Protein AF-A0A482WGZ8-F1 (afdb_monomer)

Sequence (82 aa):
MGPNAYIELLCFSCTVSSRCDVSNREEVLALAARVRAEVGDVTMLVNNAGIMPCRPLPNHKPEEIRKIFDVNVLAHFWIIID

pLDDT: mean 81.87, std 15.05, range [35.28, 95.5]

Radius of gyration: 14.25 Å; Cα contacts (8 Å, |Δi|>4): 106; chains: 1; bounding box: 29×21×42 Å

Organism: Laodelphax striatellus (NCBI:txid195883)

InterPro domains:
  IPR002347 Short-chain dehydrogenase/reductase SDR [PF00106] (18-79)
  IPR036291 NAD(P)-binding domain superfamily [SSF51735] (19-79)

Foldseek 3Di:
DDPWFWKWFDDPVDTDTDTFDLLDLVRLVVVVVVCCVVPNDTPDIDRPWADDDDDPPVPDDPVNVVSRCSTVPVSVCSNPVD

Secondary structure (DSSP, 8-state):
--S--EEEEEETTEEEEEE--TT-HHHHHHHHHHHHHHH-S--EEEE-------S-GGG--HHHHHHHHIIIIIHHHHHH--

Mean predicted aligned error: 5.77 Å

Nearest PDB structures (foldseek):
  4bmn-assembly1_A  TM=9.116E-01  e=2.401E-03  Ralstonia sp. DSMZ 6428
  4bmn-assembly1_D  TM=9.015E-01  e=2.401E-03  Ralstonia sp. DSMZ 6428
  3op4-assembly1_A  TM=9.335E-01  e=3.500E-03  Vibrio cholerae O1 biovar El Tor str. N16961
  4bmn-assembly1_B  TM=9.046E-01  e=2.557E-03  Ralstonia sp. DSMZ 6428
  5ovj-assembly1_A  TM=9.134E-01  e=6.987E-03  Mycolicibacterium smegmatis MC2 155

Solvent-accessible surface area (backbone atoms only — not comparable to full-atom values): 5041 Å² total; per-residue (Å²): 133,75,97,71,39,43,45,42,43,34,38,99,89,50,79,51,79,52,85,41,58,50,60,40,56,67,52,45,49,54,49,51,56,49,47,38,73,74,72,41,81,74,80,41,78,45,84,71,37,72,71,79,88,90,70,61,77,91,76,58,52,73,68,57,56,50,50,37,44,33,34,61,49,50,24,64,52,59,73,67,79,115

Structure (mmCIF, N/CA/C/O backbone):
data_AF-A0A482WGZ8-F1
#
_entry.id   AF-A0A482WGZ8-F1
#
loop_
_atom_site.group_PDB
_atom_site.id
_atom_site.type_symbol
_atom_site.label_atom_id
_atom_site.label_alt_id
_at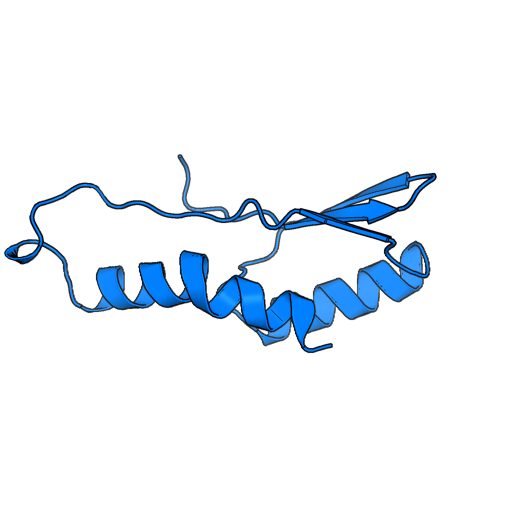om_site.label_comp_id
_atom_site.label_asym_id
_atom_site.label_entity_id
_atom_site.label_seq_id
_atom_site.pdbx_PDB_ins_code
_atom_site.Cartn_x
_atom_site.Cartn_y
_atom_site.Cartn_z
_atom_site.occupancy
_atom_site.B_iso_or_equiv
_atom_site.auth_seq_id
_atom_site.auth_comp_id
_atom_site.auth_asym_id
_atom_site.auth_atom_id
_atom_site.pdbx_PDB_model_num
ATOM 1 N N . MET A 1 1 ? 13.240 12.142 -1.469 1.00 35.28 1 MET A N 1
ATOM 2 C CA . MET A 1 1 ? 12.278 11.546 -0.518 1.00 35.28 1 MET A CA 1
ATOM 3 C C . MET A 1 1 ? 12.711 10.109 -0.279 1.00 35.28 1 MET A C 1
ATOM 5 O O . MET A 1 1 ? 13.071 9.450 -1.246 1.00 35.28 1 MET A O 1
ATOM 9 N N . GLY A 1 2 ? 12.843 9.693 0.983 1.00 40.59 2 GLY A N 1
ATOM 10 C CA . GLY A 1 2 ? 13.411 8.389 1.353 1.00 40.59 2 GLY A CA 1
ATOM 11 C C . GLY A 1 2 ? 12.492 7.202 1.021 1.00 40.59 2 GLY A C 1
ATOM 12 O O . GLY A 1 2 ? 11.341 7.412 0.658 1.00 40.59 2 GLY A O 1
ATOM 13 N N . PRO A 1 3 ? 12.976 5.957 1.169 1.00 42.22 3 PRO A N 1
ATOM 14 C CA . PRO A 1 3 ? 12.245 4.734 0.810 1.00 42.22 3 PRO A CA 1
ATOM 15 C C . PRO A 1 3 ? 11.101 4.368 1.773 1.00 42.22 3 PRO A C 1
ATOM 17 O O . PRO A 1 3 ? 10.497 3.310 1.629 1.00 42.22 3 PRO A O 1
ATOM 20 N N . ASN A 1 4 ? 10.8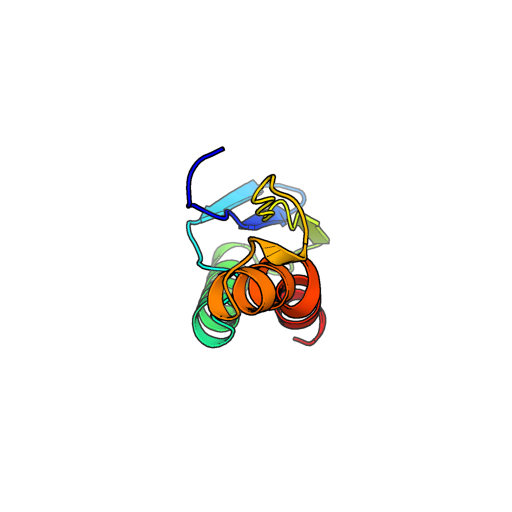23 5.202 2.775 1.00 41.81 4 ASN A N 1
ATOM 21 C CA . ASN A 1 4 ? 9.844 4.903 3.810 1.00 41.81 4 ASN A CA 1
ATOM 22 C C . ASN A 1 4 ? 8.513 5.574 3.463 1.00 41.81 4 ASN A C 1
ATOM 24 O O . ASN A 1 4 ? 8.398 6.796 3.526 1.00 41.81 4 ASN A O 1
ATOM 28 N N . ALA A 1 5 ? 7.533 4.756 3.092 1.00 52.22 5 ALA A N 1
ATOM 29 C CA . ALA A 1 5 ? 6.128 5.124 3.093 1.00 52.22 5 ALA A CA 1
ATOM 30 C C . ALA A 1 5 ? 5.622 5.195 4.543 1.00 52.22 5 ALA A C 1
ATOM 32 O O . ALA A 1 5 ? 6.025 4.391 5.387 1.00 52.22 5 ALA A O 1
ATOM 33 N N . TYR A 1 6 ? 4.761 6.164 4.833 1.00 55.84 6 TYR A N 1
ATOM 34 C CA . TYR A 1 6 ? 4.115 6.314 6.133 1.00 55.84 6 TYR A CA 1
ATOM 35 C C . TYR A 1 6 ? 2.607 6.390 5.907 1.00 55.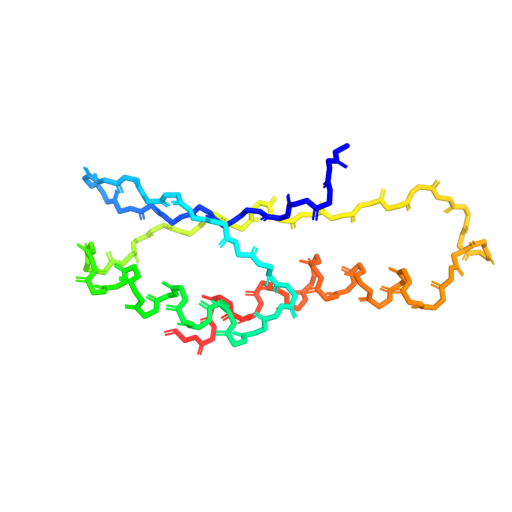84 6 TYR A C 1
ATOM 37 O O . TYR A 1 6 ? 2.157 7.072 4.984 1.00 55.84 6 TYR A O 1
ATOM 45 N N . ILE A 1 7 ? 1.845 5.682 6.740 1.00 59.94 7 ILE A N 1
ATOM 46 C CA . ILE A 1 7 ? 0.391 5.827 6.823 1.00 59.94 7 ILE A CA 1
ATOM 47 C C . ILE A 1 7 ? 0.105 6.656 8.069 1.00 59.94 7 ILE A C 1
ATOM 49 O O . ILE A 1 7 ? 0.583 6.325 9.158 1.00 59.94 7 ILE A O 1
ATOM 53 N N . GLU A 1 8 ? -0.685 7.713 7.912 1.00 56.59 8 GLU A N 1
ATOM 54 C CA . GLU A 1 8 ? -1.202 8.490 9.034 1.00 56.59 8 GLU A CA 1
ATOM 55 C C . GLU A 1 8 ? -2.706 8.240 9.158 1.00 56.59 8 GLU A C 1
ATOM 57 O O . GLU A 1 8 ? -3.481 8.456 8.223 1.00 56.59 8 GLU A O 1
ATOM 62 N N . LEU A 1 9 ? -3.111 7.743 10.327 1.00 59.12 9 LEU A N 1
ATOM 63 C CA . LEU A 1 9 ? -4.506 7.495 10.674 1.00 59.12 9 LEU A CA 1
ATOM 64 C C . LEU A 1 9 ? -4.913 8.518 11.736 1.00 59.12 9 LEU A C 1
ATOM 66 O O . LEU A 1 9 ? -4.251 8.675 12.767 1.00 59.12 9 LEU A O 1
ATOM 70 N N . LEU A 1 10 ? -5.993 9.247 11.462 1.00 55.16 10 LEU A N 1
ATOM 71 C CA . LEU A 1 10 ? -6.474 10.341 12.296 1.00 55.16 10 LEU A CA 1
ATOM 72 C C . LEU A 1 10 ? -7.846 9.989 12.884 1.00 55.16 10 LEU A C 1
ATOM 74 O O . LEU A 1 10 ? -8.789 9.652 12.167 1.00 55.16 10 LEU A O 1
ATOM 78 N N . CYS A 1 11 ? -7.958 10.114 14.205 1.00 55.03 11 CYS A N 1
ATOM 79 C CA . CYS A 1 11 ? -9.221 10.117 14.937 1.00 55.03 11 CYS A CA 1
ATOM 80 C C . CYS A 1 11 ? -9.484 11.535 15.476 1.00 55.03 11 CYS A C 1
ATOM 82 O O . CYS A 1 11 ? -8.558 12.328 15.651 1.00 55.03 11 CYS A O 1
ATOM 84 N N . PHE A 1 12 ? -10.747 11.876 15.743 1.00 51.09 12 PHE A N 1
ATOM 85 C CA . PHE A 1 12 ? -11.183 13.238 16.094 1.00 51.09 12 PHE A CA 1
ATOM 86 C C . PHE A 1 12 ? -10.510 13.806 17.365 1.00 51.09 12 PHE A C 1
ATOM 88 O O . PHE A 1 12 ? -10.458 15.021 17.539 1.00 51.09 12 PHE A O 1
ATOM 95 N N . SER A 1 13 ? -9.984 12.947 18.246 1.00 66.12 13 SER A N 1
ATOM 96 C CA . SER A 1 13 ? -9.322 13.325 19.505 1.00 66.12 13 SER A CA 1
ATOM 97 C C . SER A 1 13 ? -7.849 12.904 19.611 1.00 66.12 13 SER A C 1
ATOM 99 O O . SER A 1 13 ? -7.175 13.324 20.553 1.00 66.12 13 SER A O 1
ATOM 101 N N . CYS A 1 14 ? -7.325 12.100 18.677 1.00 69.19 14 CYS A N 1
ATOM 102 C CA . CYS A 1 14 ? -5.943 11.620 18.719 1.00 69.19 14 CYS A CA 1
ATOM 103 C C . CYS A 1 14 ? -5.389 11.263 17.330 1.00 69.19 14 CYS A C 1
ATOM 105 O O . CYS A 1 14 ? -6.087 10.720 16.472 1.00 69.19 14 CYS A O 1
ATOM 107 N N . THR A 1 15 ? -4.094 11.507 17.137 1.00 70.75 15 THR A N 1
ATOM 108 C CA . THR A 1 15 ? -3.342 11.094 15.945 1.00 70.75 15 THR A CA 1
ATOM 109 C C . THR A 1 15 ? -2.519 9.854 16.265 1.00 70.75 15 THR A C 1
ATOM 111 O O . THR A 1 15 ? -1.762 9.865 17.236 1.00 70.75 15 THR A O 1
ATOM 114 N N . VAL A 1 16 ? -2.612 8.817 15.428 1.00 75.56 16 VAL A N 1
ATOM 115 C CA . VAL A 1 16 ? -1.722 7.650 15.498 1.00 75.56 16 VAL A CA 1
ATOM 116 C C . VAL A 1 16 ? -0.830 7.641 14.270 1.00 75.56 16 VAL A C 1
ATOM 118 O O . VAL A 1 16 ? -1.299 7.562 13.135 1.00 75.56 16 VAL A O 1
ATOM 121 N N . SER A 1 17 ? 0.478 7.706 14.503 1.00 77.31 17 SER A N 1
ATOM 122 C CA . SER A 1 17 ? 1.483 7.527 13.462 1.00 77.31 17 SER A CA 1
ATOM 123 C C . SER A 1 17 ? 2.149 6.170 13.630 1.00 77.31 17 SER A C 1
ATOM 125 O O . SER A 1 17 ? 2.444 5.711 14.735 1.00 77.31 17 SER A O 1
ATOM 127 N N . SER A 1 18 ? 2.342 5.461 12.525 1.00 79.94 18 SER A N 1
ATOM 128 C CA . SER A 1 18 ? 2.998 4.159 12.528 1.00 79.94 18 SER A CA 1
ATOM 129 C C . SER A 1 18 ? 3.707 3.929 11.206 1.00 79.94 18 SER A C 1
ATOM 131 O O . SER A 1 18 ? 3.268 4.385 10.152 1.00 79.94 18 SER A O 1
ATOM 133 N N . ARG A 1 19 ? 4.838 3.228 11.261 1.00 84.38 19 ARG A N 1
ATOM 134 C CA . ARG A 1 19 ? 5.563 2.824 10.057 1.00 84.38 19 ARG A CA 1
ATOM 135 C C . ARG A 1 19 ? 4.904 1.573 9.480 1.00 84.38 19 ARG A C 1
ATOM 137 O O . ARG A 1 19 ? 4.683 0.620 10.219 1.00 84.38 19 ARG A O 1
ATOM 144 N N . CYS A 1 20 ? 4.625 1.583 8.182 1.00 87.56 20 CYS A N 1
ATOM 145 C CA . CYS A 1 20 ? 4.032 0.465 7.452 1.00 87.56 20 CYS A CA 1
ATOM 146 C C . CYS A 1 20 ? 4.486 0.529 5.991 1.00 87.56 20 CYS A C 1
ATOM 148 O O . CYS A 1 20 ? 4.448 1.609 5.394 1.00 87.56 20 CYS A O 1
ATOM 150 N N . ASP A 1 21 ? 4.927 -0.594 5.414 1.00 90.38 21 ASP A N 1
ATOM 151 C CA . ASP A 1 21 ? 5.092 -0.666 3.961 1.00 90.38 21 ASP A CA 1
ATOM 152 C C . ASP A 1 21 ? 3.715 -0.843 3.309 1.00 90.38 21 ASP A C 1
ATOM 154 O O . ASP A 1 21 ? 3.152 -1.933 3.286 1.00 90.38 21 ASP A O 1
ATOM 158 N N . VAL A 1 22 ? 3.189 0.236 2.725 1.00 90.69 22 VAL A N 1
ATOM 159 C CA . VAL A 1 22 ? 1.873 0.242 2.065 1.00 90.69 22 VAL A CA 1
ATOM 160 C C . VAL A 1 22 ? 1.761 -0.708 0.870 1.00 90.69 22 VAL A C 1
ATOM 162 O O . VAL A 1 22 ? 0.655 -1.013 0.434 1.00 90.69 22 VAL A O 1
ATOM 165 N N . SER A 1 23 ? 2.889 -1.165 0.314 1.00 91.81 23 SER A N 1
ATOM 166 C CA . SER A 1 23 ? 2.877 -2.174 -0.750 1.00 91.81 23 SER A CA 1
ATOM 167 C C . SER A 1 23 ? 2.627 -3.588 -0.221 1.00 91.81 23 SER A C 1
ATOM 169 O O . SER A 1 23 ? 2.272 -4.473 -0.997 1.00 91.81 23 SER A O 1
ATOM 171 N N . ASN A 1 24 ? 2.777 -3.804 1.089 1.00 92.19 24 ASN A N 1
ATOM 172 C CA . ASN A 1 24 ? 2.480 -5.062 1.749 1.00 92.19 24 ASN A CA 1
ATOM 173 C C . ASN A 1 24 ? 1.069 -5.017 2.352 1.00 92.19 24 ASN A C 1
ATOM 175 O O . ASN A 1 24 ? 0.841 -4.449 3.420 1.00 92.19 24 ASN A O 1
ATOM 179 N N . ARG A 1 25 ? 0.115 -5.665 1.677 1.00 91.62 25 ARG A N 1
ATOM 180 C CA . ARG A 1 25 ? -1.283 -5.7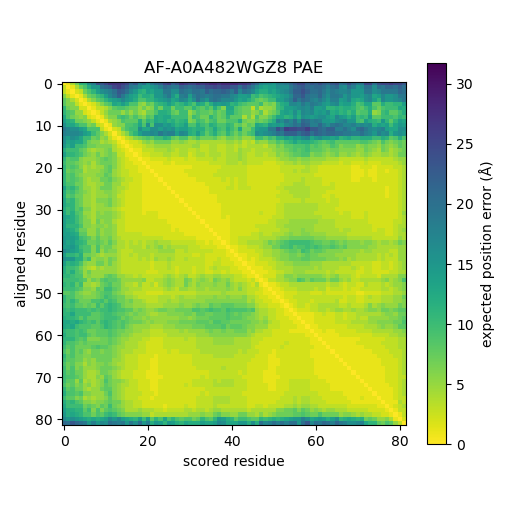23 2.123 1.00 91.62 25 ARG A CA 1
ATOM 181 C C . ARG A 1 25 ? -1.426 -6.279 3.544 1.00 91.62 25 ARG A C 1
ATOM 183 O O . ARG A 1 25 ? -2.232 -5.765 4.308 1.00 91.62 25 ARG A O 1
ATOM 190 N N . GLU A 1 26 ? -0.662 -7.303 3.914 1.00 93.12 26 GLU A N 1
ATOM 191 C CA . GLU A 1 26 ? -0.781 -7.931 5.237 1.00 93.12 26 GLU A CA 1
ATOM 192 C C . GLU A 1 26 ? -0.348 -6.980 6.360 1.00 93.12 26 GLU A C 1
ATOM 194 O O . GLU A 1 26 ? -1.002 -6.919 7.402 1.00 93.12 26 GLU A O 1
ATOM 199 N N . GLU A 1 27 ? 0.696 -6.177 6.132 1.00 91.25 27 GLU A N 1
ATOM 200 C CA . GLU A 1 27 ? 1.115 -5.136 7.079 1.00 91.25 27 GLU A CA 1
ATOM 201 C C . GLU A 1 27 ? 0.057 -4.042 7.238 1.00 91.25 27 GLU A C 1
ATOM 203 O O . GLU A 1 27 ? -0.201 -3.605 8.361 1.00 91.25 27 GLU A O 1
ATOM 208 N N . VAL A 1 28 ? -0.576 -3.619 6.138 1.00 89.88 28 VAL A N 1
ATOM 209 C CA . VAL A 1 28 ? -1.661 -2.625 6.165 1.00 89.88 28 VAL A CA 1
ATOM 210 C C . VAL A 1 28 ? -2.830 -3.131 7.010 1.00 89.88 28 VAL A C 1
ATOM 212 O O . VAL A 1 28 ? -3.307 -2.414 7.890 1.00 89.88 28 VAL A O 1
ATOM 215 N N . LEU A 1 29 ? -3.250 -4.381 6.802 1.00 90.31 29 LEU A N 1
ATOM 216 C CA . LEU A 1 29 ? -4.351 -4.995 7.549 1.00 90.31 29 LEU A CA 1
ATOM 217 C C . LEU A 1 29 ? -4.023 -5.155 9.037 1.00 90.31 29 LEU A C 1
ATOM 219 O O . LEU A 1 29 ? -4.847 -4.835 9.896 1.00 90.31 29 LEU A O 1
ATOM 223 N N . ALA A 1 30 ? -2.806 -5.602 9.355 1.00 90.69 30 ALA A N 1
ATOM 224 C CA . ALA A 1 30 ? -2.352 -5.722 10.735 1.00 90.69 30 ALA A CA 1
ATOM 225 C C . ALA A 1 30 ? -2.316 -4.357 11.441 1.00 90.69 30 ALA A C 1
ATOM 227 O O . ALA A 1 30 ? -2.728 -4.239 12.599 1.00 90.69 30 ALA A O 1
ATOM 228 N N . LEU A 1 31 ? -1.868 -3.309 10.740 1.00 88.62 31 LEU A N 1
ATOM 229 C CA . LEU A 1 31 ? -1.876 -1.951 11.267 1.00 88.62 31 LEU A CA 1
ATOM 230 C C . LEU A 1 31 ? -3.304 -1.439 11.481 1.00 88.62 31 LEU A C 1
ATOM 232 O O . LEU A 1 31 ? -3.587 -0.903 12.548 1.00 88.62 31 LEU A O 1
ATOM 236 N N . ALA A 1 32 ? -4.202 -1.629 10.513 1.00 87.31 32 ALA A N 1
ATOM 237 C CA . ALA A 1 32 ? -5.595 -1.200 10.618 1.00 87.31 32 ALA A CA 1
ATOM 238 C C . ALA A 1 32 ? -6.303 -1.853 11.815 1.00 87.31 32 ALA A C 1
ATOM 240 O O . ALA A 1 32 ? -6.957 -1.162 12.599 1.00 87.31 32 ALA A O 1
ATOM 241 N N . ALA A 1 33 ? -6.106 -3.162 12.012 1.00 89.25 33 ALA A N 1
ATOM 242 C CA . ALA A 1 33 ? -6.644 -3.887 13.160 1.00 89.25 33 ALA A CA 1
ATOM 243 C C . ALA A 1 33 ? -6.107 -3.337 14.490 1.00 89.25 33 ALA A C 1
ATOM 245 O O . ALA A 1 33 ? -6.876 -3.110 15.427 1.00 89.25 33 ALA A O 1
ATOM 246 N N . ARG A 1 34 ? -4.796 -3.072 14.566 1.00 88.44 34 ARG A N 1
ATOM 247 C CA . ARG A 1 34 ? -4.167 -2.505 15.764 1.00 88.44 34 ARG A CA 1
ATOM 248 C C . ARG A 1 34 ? -4.676 -1.098 16.069 1.00 88.44 34 ARG A C 1
ATOM 250 O O . ARG A 1 34 ? -5.044 -0.829 17.206 1.00 88.44 34 ARG A O 1
ATOM 257 N N . VAL A 1 35 ? -4.742 -0.219 15.069 1.00 87.12 35 VAL A N 1
ATOM 258 C CA . VAL A 1 35 ? -5.242 1.151 15.255 1.00 87.12 35 VAL A CA 1
ATOM 259 C C . VAL A 1 35 ? -6.699 1.129 15.699 1.00 87.12 35 VAL A C 1
ATOM 261 O O . VAL A 1 35 ? -7.036 1.801 16.667 1.00 87.12 35 VAL A O 1
ATOM 264 N N . ARG A 1 36 ? -7.546 0.291 15.092 1.00 87.12 36 ARG A N 1
ATOM 265 C CA . ARG A 1 36 ? -8.945 0.156 15.520 1.00 87.12 36 ARG A CA 1
ATOM 266 C C . ARG A 1 36 ? -9.066 -0.298 16.980 1.00 87.12 36 ARG A C 1
ATOM 268 O O . ARG A 1 36 ? -9.929 0.192 17.700 1.00 87.12 36 ARG A O 1
ATOM 275 N N . ALA A 1 37 ? -8.189 -1.195 17.432 1.00 89.00 37 ALA A N 1
ATOM 276 C CA . ALA A 1 37 ? -8.150 -1.634 18.826 1.00 89.00 37 ALA A CA 1
ATOM 277 C C . ALA A 1 37 ? -7.654 -0.541 19.795 1.00 89.00 37 ALA A C 1
ATOM 279 O O . ALA A 1 37 ? -8.115 -0.486 20.932 1.00 89.00 37 ALA A O 1
ATOM 280 N N . GLU A 1 38 ? -6.725 0.317 19.362 1.00 86.88 38 GLU A N 1
ATOM 281 C CA . GLU A 1 38 ? -6.121 1.367 20.193 1.00 86.88 38 GLU A CA 1
ATOM 282 C C . GLU A 1 38 ? -6.985 2.636 20.290 1.00 86.88 38 GLU A C 1
ATOM 284 O O . GLU A 1 38 ? -7.083 3.220 21.369 1.00 86.88 38 GLU A O 1
ATOM 289 N N . VAL A 1 39 ? -7.601 3.078 19.185 1.00 85.38 39 VAL A N 1
ATOM 290 C CA . VAL A 1 39 ? -8.295 4.383 19.109 1.00 85.38 39 VAL A CA 1
ATOM 291 C C . VAL A 1 39 ? -9.772 4.311 18.731 1.00 85.38 39 VAL A C 1
ATOM 293 O O . VAL A 1 39 ? -10.444 5.342 18.721 1.00 85.38 39 VAL A O 1
ATOM 296 N N . GLY A 1 40 ? -10.295 3.11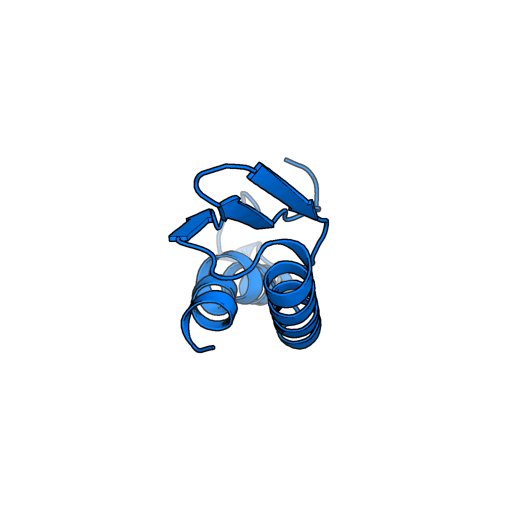7 18.448 1.00 86.00 40 GLY A N 1
ATOM 297 C CA . GLY A 1 40 ? -11.667 2.926 17.986 1.00 86.00 40 GLY A CA 1
ATOM 298 C C . GLY A 1 40 ? -11.838 3.243 16.500 1.00 86.00 40 GLY A C 1
ATOM 299 O O . GLY A 1 40 ? -10.948 2.990 15.686 1.00 86.00 40 GLY A O 1
ATOM 300 N N . ASP A 1 41 ? -13.005 3.770 16.135 1.00 85.38 41 ASP A N 1
ATOM 301 C CA . ASP A 1 41 ? -13.348 4.023 14.736 1.00 85.38 41 ASP A CA 1
ATOM 302 C C . ASP A 1 41 ? -12.545 5.196 14.156 1.00 85.38 41 ASP A C 1
ATOM 304 O O . ASP A 1 41 ? -12.595 6.330 14.637 1.00 85.38 41 ASP A O 1
ATOM 308 N N . VAL A 1 42 ? -11.810 4.919 13.078 1.00 83.94 42 VAL A N 1
ATOM 309 C CA . VAL A 1 42 ? -11.045 5.924 12.336 1.00 83.94 42 VAL A CA 1
ATOM 310 C C . VAL A 1 42 ? -11.996 6.715 11.442 1.00 83.94 42 VAL A C 1
ATOM 312 O O . VAL A 1 42 ? -12.688 6.146 10.602 1.00 83.94 42 VAL A O 1
ATOM 315 N N . THR A 1 43 ? -12.004 8.040 11.586 1.00 85.50 43 THR A N 1
ATOM 316 C CA . THR A 1 43 ? -12.852 8.932 10.779 1.00 85.50 43 THR A CA 1
ATOM 317 C C . THR A 1 43 ? -12.100 9.604 9.635 1.00 85.50 43 THR A C 1
ATOM 319 O O . THR A 1 43 ? -12.726 10.080 8.690 1.00 85.50 43 THR A O 1
ATOM 322 N N . MET A 1 44 ? -10.767 9.646 9.699 1.00 83.56 44 MET A N 1
ATOM 323 C CA . MET A 1 44 ? -9.920 10.2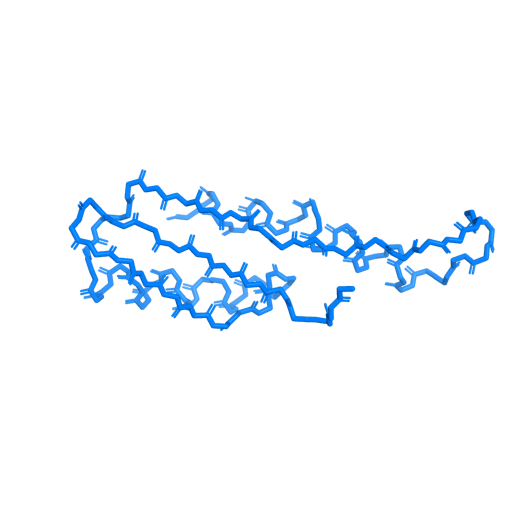39 8.671 1.00 83.56 44 MET A CA 1
ATOM 324 C C . MET A 1 44 ? -8.690 9.371 8.400 1.00 83.56 44 MET A C 1
ATOM 326 O O . MET A 1 44 ? -7.943 8.997 9.304 1.00 83.56 44 MET A O 1
ATOM 330 N N . LEU A 1 45 ? -8.451 9.104 7.121 1.00 84.25 45 LEU A N 1
ATOM 331 C CA . LEU A 1 45 ? -7.296 8.371 6.623 1.00 84.25 45 LEU A CA 1
ATOM 332 C C . LEU A 1 45 ? -6.460 9.286 5.729 1.00 84.25 45 LEU A C 1
ATOM 334 O O . LEU A 1 45 ? -6.995 9.897 4.804 1.00 84.25 45 LEU A O 1
ATOM 338 N N . VAL A 1 46 ? -5.146 9.314 5.950 1.00 84.69 46 VAL A N 1
ATOM 339 C CA . VAL A 1 46 ? -4.197 10.014 5.084 1.00 84.69 46 VAL A CA 1
ATOM 340 C C . VAL A 1 46 ? -3.201 9.008 4.512 1.00 84.69 46 VAL A C 1
ATOM 342 O O . VAL A 1 46 ? -2.258 8.573 5.176 1.00 84.69 46 VAL A O 1
ATOM 345 N N . ASN A 1 47 ? -3.395 8.647 3.242 1.00 82.81 47 ASN A N 1
ATOM 346 C CA . ASN A 1 47 ? -2.426 7.851 2.495 1.00 82.81 47 ASN A CA 1
ATOM 347 C C . ASN A 1 47 ? -1.394 8.769 1.822 1.00 82.81 47 ASN A C 1
ATOM 349 O O . ASN A 1 47 ? -1.564 9.169 0.674 1.00 82.81 47 ASN A O 1
ATOM 353 N N . ASN A 1 48 ? -0.331 9.126 2.543 1.00 82.44 48 ASN A N 1
ATOM 354 C CA . ASN A 1 48 ? 0.746 9.983 2.028 1.00 82.44 48 ASN A CA 1
ATOM 355 C C . ASN A 1 48 ? 1.950 9.180 1.488 1.00 82.44 48 ASN A C 1
ATOM 357 O O . ASN A 1 48 ? 3.080 9.670 1.437 1.00 82.44 48 ASN A O 1
ATOM 361 N N . ALA A 1 49 ? 1.746 7.915 1.123 1.00 86.19 49 ALA A N 1
ATOM 362 C CA . ALA A 1 49 ? 2.805 7.087 0.572 1.00 86.19 49 ALA A CA 1
ATOM 363 C C . ALA A 1 49 ? 2.937 7.300 -0.939 1.00 86.19 49 ALA A C 1
ATOM 365 O O . ALA A 1 49 ? 2.004 7.064 -1.702 1.00 86.19 49 ALA A O 1
ATOM 366 N N . GLY A 1 50 ? 4.126 7.713 -1.378 1.00 88.44 50 GLY A N 1
ATOM 367 C CA . GLY A 1 50 ? 4.402 7.920 -2.792 1.00 88.44 50 GLY A CA 1
ATOM 368 C C . GLY A 1 50 ? 5.874 7.737 -3.123 1.00 88.44 50 GLY A C 1
ATOM 369 O O . GLY A 1 50 ? 6.749 8.300 -2.463 1.00 88.44 50 GLY A O 1
ATOM 370 N N . ILE A 1 51 ? 6.152 6.977 -4.180 1.00 90.00 51 ILE A N 1
ATOM 371 C CA . ILE A 1 51 ? 7.478 6.926 -4.797 1.00 90.00 51 ILE A CA 1
ATOM 372 C C . ILE A 1 51 ? 7.423 7.463 -6.223 1.00 90.00 51 ILE A C 1
ATOM 374 O O . ILE A 1 51 ? 6.497 7.189 -6.981 1.00 90.00 51 ILE A O 1
ATOM 378 N N . MET A 1 52 ? 8.444 8.222 -6.610 1.00 89.38 52 MET A N 1
ATOM 379 C CA . MET A 1 52 ? 8.552 8.766 -7.963 1.00 89.38 52 MET A CA 1
ATOM 380 C C . MET A 1 52 ? 9.997 8.681 -8.450 1.00 89.38 52 MET A C 1
ATOM 382 O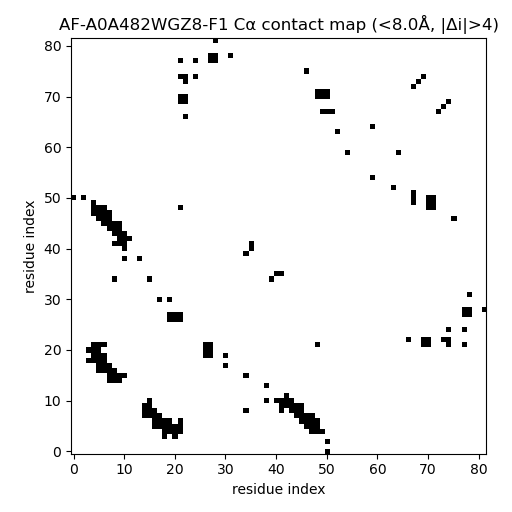 O . MET A 1 52 ? 10.756 9.651 -8.369 1.00 89.38 52 MET A O 1
ATOM 386 N N . PRO A 1 53 ? 10.421 7.513 -8.946 1.00 87.56 53 PRO A N 1
ATOM 387 C CA . PRO A 1 53 ? 11.703 7.415 -9.611 1.00 87.56 53 PRO A CA 1
ATOM 388 C C . PRO A 1 53 ? 11.682 8.235 -10.908 1.00 87.56 53 PRO A C 1
ATOM 390 O O . PRO A 1 53 ? 10.847 8.003 -11.777 1.00 87.56 53 PRO A O 1
ATOM 393 N N . CYS A 1 54 ? 12.590 9.203 -11.031 1.00 88.88 54 CYS A N 1
ATOM 394 C CA . CYS A 1 54 ? 12.597 10.176 -12.125 1.00 88.88 54 CYS A CA 1
ATOM 395 C C . CYS A 1 54 ? 13.600 9.781 -13.212 1.00 88.88 54 CYS A C 1
ATOM 397 O O . CYS A 1 54 ? 14.792 10.064 -13.092 1.00 88.88 54 CYS A O 1
ATOM 399 N N . ARG A 1 55 ? 13.129 9.130 -14.276 1.00 88.69 55 ARG A N 1
ATOM 400 C CA . ARG A 1 55 ? 13.937 8.790 -15.457 1.00 88.69 55 ARG A CA 1
ATOM 401 C C . ARG A 1 55 ? 13.037 8.581 -16.680 1.00 88.69 55 ARG A C 1
ATOM 403 O O . ARG A 1 55 ? 11.833 8.398 -16.521 1.00 88.69 55 ARG A O 1
ATOM 410 N N . PRO A 1 56 ? 13.590 8.604 -17.902 1.00 92.88 56 PRO A N 1
ATOM 411 C CA . PRO A 1 56 ? 12.829 8.258 -19.098 1.00 92.88 56 PRO A CA 1
ATOM 412 C C . PRO A 1 56 ? 12.250 6.842 -19.003 1.00 92.88 56 PRO A C 1
ATOM 414 O O . PRO A 1 56 ? 12.930 5.942 -18.510 1.00 92.88 56 PRO A O 1
ATOM 417 N N . LEU A 1 57 ? 11.037 6.631 -19.529 1.00 87.94 57 LEU A N 1
ATOM 418 C CA . LEU A 1 57 ? 10.335 5.340 -19.473 1.00 87.94 57 LEU A CA 1
ATOM 419 C C . LEU A 1 57 ? 11.200 4.135 -19.911 1.00 87.94 57 LEU A C 1
ATOM 421 O O . LEU A 1 57 ? 11.211 3.146 -19.180 1.00 87.94 57 LEU A O 1
ATOM 425 N N . PRO A 1 58 ? 11.990 4.202 -21.005 1.00 94.25 58 PRO A N 1
ATOM 426 C CA . PRO A 1 58 ? 12.840 3.081 -21.426 1.00 94.25 58 PRO A CA 1
ATOM 427 C C . PRO A 1 58 ? 13.949 2.711 -20.433 1.00 94.25 58 PRO A C 1
ATOM 429 O O . PRO A 1 58 ? 14.485 1.611 -20.494 1.00 94.25 58 PRO A O 1
ATOM 432 N N . ASN A 1 59 ? 14.306 3.626 -19.529 1.00 95.50 59 ASN A N 1
ATOM 433 C CA . ASN A 1 59 ? 15.393 3.439 -18.570 1.00 95.50 59 ASN A CA 1
ATOM 434 C C . ASN A 1 59 ? 14.900 2.892 -17.223 1.00 95.50 59 ASN A C 1
ATOM 436 O O . ASN A 1 59 ? 15.715 2.674 -16.325 1.00 95.50 59 ASN A O 1
ATOM 440 N N . HIS A 1 60 ? 13.588 2.707 -17.047 1.00 93.94 60 HIS A N 1
ATOM 441 C CA . HIS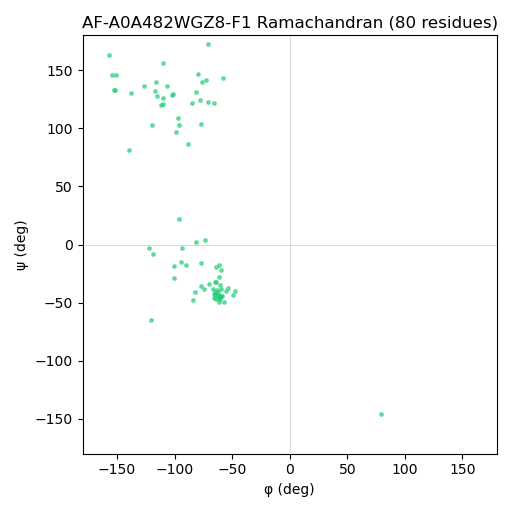 A 1 60 ? 13.040 2.068 -15.856 1.00 93.94 60 HIS A CA 1
ATOM 442 C C . HIS A 1 60 ? 13.240 0.560 -15.905 1.00 93.94 60 HIS A C 1
ATOM 444 O O . HIS A 1 60 ? 13.005 -0.087 -16.925 1.00 93.94 60 HIS A O 1
ATOM 450 N N . LYS A 1 61 ? 13.587 -0.016 -14.759 1.00 94.12 61 LYS A N 1
ATOM 451 C CA . LYS A 1 61 ? 13.560 -1.463 -14.592 1.00 94.12 61 LYS A CA 1
ATOM 452 C C . LYS A 1 61 ? 12.122 -1.936 -14.326 1.00 94.12 61 LYS A C 1
ATOM 454 O O . LYS A 1 61 ? 11.363 -1.213 -13.669 1.00 94.12 61 LYS A O 1
ATOM 459 N N . PRO A 1 62 ? 11.721 -3.138 -14.779 1.00 94.12 62 PRO A N 1
ATOM 460 C CA . PRO A 1 62 ? 10.371 -3.661 -14.552 1.00 94.12 62 PRO A CA 1
ATOM 461 C C . PRO A 1 62 ? 9.943 -3.668 -13.077 1.00 94.12 62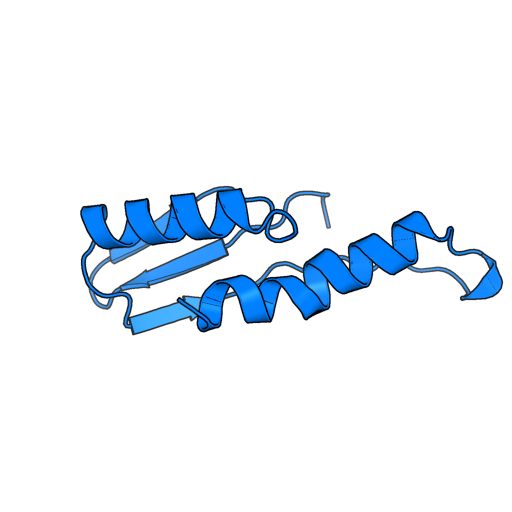 PRO A C 1
ATOM 463 O O . PRO A 1 62 ? 8.790 -3.381 -12.766 1.00 94.12 62 PRO A O 1
ATOM 466 N N . GLU A 1 63 ? 10.861 -3.959 -12.155 1.00 93.25 63 GLU A N 1
ATOM 467 C CA . GLU A 1 63 ? 10.615 -3.934 -10.711 1.00 93.25 63 GLU A CA 1
ATOM 468 C C . GLU A 1 63 ? 10.290 -2.535 -10.174 1.00 93.25 63 GLU A C 1
ATOM 470 O O . GLU A 1 63 ? 9.479 -2.398 -9.263 1.00 93.25 63 GLU A O 1
ATOM 475 N N . GLU A 1 64 ? 10.856 -1.486 -10.769 1.00 92.00 64 GLU A N 1
ATOM 476 C CA . GLU A 1 64 ? 10.598 -0.105 -10.362 1.00 92.00 64 GLU A CA 1
ATOM 477 C C . GLU A 1 64 ? 9.212 0.332 -10.827 1.00 92.00 64 GLU A C 1
ATOM 479 O O . GLU A 1 64 ? 8.502 1.004 -10.085 1.00 92.00 64 GLU A O 1
ATOM 484 N N . ILE A 1 65 ? 8.806 -0.094 -12.027 1.00 93.06 65 ILE A N 1
ATOM 485 C CA . ILE A 1 65 ? 7.448 0.126 -12.534 1.00 93.06 65 ILE A CA 1
ATOM 486 C C . ILE A 1 65 ? 6.441 -0.570 -11.616 1.00 93.06 65 ILE A C 1
ATOM 488 O O . ILE A 1 65 ? 5.500 0.073 -11.161 1.00 93.06 65 ILE A O 1
ATOM 492 N N . ARG A 1 66 ? 6.661 -1.850 -11.285 1.00 94.81 66 ARG A N 1
ATOM 493 C CA . ARG A 1 66 ? 5.783 -2.590 -10.363 1.00 94.81 66 ARG A CA 1
ATOM 494 C C . ARG A 1 66 ? 5.676 -1.898 -9.009 1.00 94.81 66 ARG A C 1
ATOM 496 O O . ARG A 1 66 ? 4.568 -1.593 -8.592 1.00 94.81 66 ARG A O 1
ATOM 503 N N . LYS A 1 67 ? 6.806 -1.527 -8.396 1.00 93.06 67 LYS A N 1
ATOM 504 C CA . LYS A 1 67 ? 6.801 -0.855 -7.090 1.00 93.06 67 LYS A CA 1
ATOM 505 C C . LYS A 1 67 ? 6.040 0.478 -7.120 1.00 93.06 67 LYS A C 1
ATOM 507 O O . LYS A 1 67 ? 5.392 0.811 -6.134 1.00 93.06 67 LYS A O 1
ATOM 512 N N . ILE A 1 68 ? 6.083 1.235 -8.226 1.00 93.44 68 ILE A N 1
ATOM 513 C CA . ILE A 1 68 ? 5.274 2.460 -8.380 1.00 93.44 68 ILE A CA 1
ATOM 514 C C . ILE A 1 68 ? 3.784 2.124 -8.310 1.00 93.44 68 ILE A C 1
ATOM 516 O O . ILE A 1 68 ? 3.053 2.805 -7.600 1.00 93.44 68 ILE A O 1
ATOM 520 N N . PHE A 1 69 ? 3.326 1.086 -9.014 1.00 94.81 69 PHE A N 1
ATOM 521 C CA . PHE A 1 69 ? 1.927 0.659 -8.934 1.00 94.81 69 PHE A CA 1
ATOM 522 C C . PHE A 1 69 ? 1.580 0.119 -7.548 1.00 94.81 69 PHE A C 1
ATOM 524 O O . PHE A 1 69 ? 0.540 0.488 -7.011 1.00 94.81 69 PHE A O 1
ATOM 531 N N . ASP A 1 70 ? 2.455 -0.679 -6.938 1.00 94.25 70 ASP A N 1
ATOM 532 C CA . ASP A 1 70 ? 2.213 -1.243 -5.611 1.00 94.25 70 ASP A CA 1
ATOM 533 C C . ASP A 1 70 ? 2.028 -0.140 -4.553 1.00 94.25 70 ASP A C 1
ATOM 535 O O . ASP A 1 70 ? 1.096 -0.199 -3.754 1.00 94.25 70 ASP A O 1
ATOM 539 N N . VAL A 1 71 ? 2.877 0.896 -4.578 1.00 92.56 71 VAL A N 1
ATOM 540 C CA . VAL A 1 71 ? 2.859 1.995 -3.596 1.00 92.56 71 VAL A CA 1
ATOM 541 C C . VAL A 1 71 ? 1.852 3.087 -3.948 1.00 92.56 71 VAL A C 1
ATOM 543 O O . VAL A 1 71 ? 1.104 3.526 -3.085 1.00 92.56 71 VAL A O 1
ATOM 546 N N . ASN A 1 72 ? 1.824 3.562 -5.192 1.00 92.69 72 ASN A N 1
ATOM 547 C CA . ASN A 1 72 ? 1.045 4.752 -5.540 1.00 92.69 72 ASN A CA 1
ATOM 548 C C . ASN A 1 72 ? -0.390 4.411 -5.962 1.00 92.69 72 ASN A C 1
ATOM 550 O O . ASN A 1 72 ? -1.231 5.304 -5.995 1.00 92.69 72 ASN A O 1
ATOM 554 N N . VAL A 1 73 ? -0.681 3.152 -6.312 1.00 93.12 73 VAL A N 1
ATOM 555 C CA . VAL A 1 73 ? -1.994 2.733 -6.831 1.00 93.12 73 VAL A CA 1
ATOM 556 C C . VAL A 1 73 ? -2.618 1.675 -5.927 1.00 93.12 73 VAL A C 1
ATOM 558 O O . VAL A 1 73 ? -3.627 1.954 -5.287 1.00 93.12 73 VAL A O 1
ATOM 561 N N . LEU A 1 74 ? -2.008 0.490 -5.818 1.00 93.62 74 LEU A N 1
ATOM 562 C CA . LEU A 1 74 ? -2.576 -0.650 -5.090 1.00 93.62 74 LEU A CA 1
ATOM 563 C C . LEU A 1 74 ? -2.749 -0.372 -3.593 1.00 93.62 74 LEU A C 1
ATOM 565 O O . LEU A 1 74 ? -3.795 -0.703 -3.039 1.00 93.62 74 LEU A O 1
ATOM 569 N N . ALA A 1 75 ? -1.791 0.323 -2.973 1.00 91.50 75 ALA A N 1
ATOM 570 C CA . ALA A 1 75 ? -1.869 0.775 -1.584 1.00 91.50 75 ALA A CA 1
ATOM 571 C C . ALA A 1 75 ? -3.196 1.453 -1.215 1.00 91.50 75 ALA A C 1
ATOM 573 O O . ALA A 1 75 ? -3.729 1.211 -0.137 1.00 91.50 75 ALA A O 1
ATOM 574 N N . HIS A 1 76 ? -3.756 2.280 -2.105 1.00 89.44 76 HIS A N 1
ATOM 575 C CA . HIS A 1 76 ? -5.008 2.990 -1.834 1.00 89.44 76 HIS A CA 1
ATOM 576 C C . HIS A 1 76 ? -6.188 2.030 -1.663 1.00 89.44 76 HIS A C 1
ATOM 578 O O . HIS A 1 76 ? -7.092 2.300 -0.879 1.00 89.44 76 HIS A O 1
ATOM 584 N N . PHE A 1 77 ? -6.172 0.896 -2.365 1.00 91.31 77 PHE A N 1
ATOM 585 C CA . PHE A 1 77 ? -7.228 -0.105 -2.272 1.00 91.31 77 PHE A CA 1
ATOM 586 C C . PHE A 1 77 ? -7.108 -0.941 -0.997 1.00 91.31 77 PHE A C 1
ATOM 588 O O . PHE A 1 77 ? -8.128 -1.260 -0.393 1.00 91.31 77 PHE A O 1
ATOM 595 N N . TRP A 1 78 ? -5.886 -1.244 -0.545 1.00 87.75 78 TRP A N 1
ATOM 596 C CA . TRP A 1 78 ? -5.665 -2.021 0.682 1.00 87.75 78 TRP A CA 1
ATOM 597 C C . TRP A 1 78 ? -6.212 -1.352 1.937 1.00 87.75 78 TRP A C 1
ATOM 599 O O . TRP A 1 78 ? -6.556 -2.053 2.878 1.00 87.75 78 TRP A O 1
ATOM 609 N N . ILE A 1 79 ? -6.289 -0.020 1.950 1.00 81.75 79 ILE A N 1
ATOM 610 C CA . ILE A 1 79 ? -6.716 0.739 3.129 1.00 81.75 79 ILE A CA 1
ATOM 611 C C . ILE A 1 79 ? -8.224 1.067 3.098 1.00 81.75 79 ILE A C 1
ATOM 613 O O . ILE A 1 79 ? -8.780 1.457 4.116 1.00 81.75 79 ILE A O 1
ATOM 617 N N . ILE A 1 80 ? -8.898 0.932 1.945 1.00 80.25 80 ILE A N 1
ATOM 618 C CA . ILE A 1 80 ? -10.334 1.258 1.790 1.00 80.25 80 ILE A CA 1
ATOM 619 C C . ILE A 1 80 ? -11.227 0.010 1.826 1.00 80.25 80 ILE A C 1
ATOM 621 O O . ILE A 1 80 ? -12.401 0.107 2.173 1.00 80.25 80 ILE A O 1
ATOM 625 N N . ILE A 1 81 ? -10.714 -1.148 1.404 1.00 69.19 81 ILE A N 1
ATOM 626 C CA . ILE A 1 81 ? -11.530 -2.354 1.181 1.00 69.19 81 ILE A CA 1
ATOM 627 C C . ILE A 1 81 ? -11.821 -3.142 2.483 1.00 69.19 81 ILE A C 1
ATOM 629 O O . ILE A 1 81 ? -12.544 -4.132 2.434 1.00 69.19 81 ILE A O 1
ATOM 633 N N . ASP A 1 82 ? -11.368 -2.673 3.648 1.00 54.50 82 ASP A N 1
ATOM 634 C CA . ASP A 1 82 ? -11.576 -3.288 4.975 1.00 54.50 82 ASP A CA 1
ATOM 635 C C . ASP A 1 82 ? -11.813 -2.212 6.071 1.00 54.50 82 ASP A C 1
ATOM 637 O O . ASP A 1 82 ? -12.372 -2.522 7.159 1.00 54.50 82 ASP A O 1
#